Protein AF-A0A2V8DSG3-F1 (afdb_monomer)

Radius of gyration: 20.99 Å; Cα contacts (8 Å, |Δi|>4): 82; chains: 1; bounding box: 44×23×52 Å

Secondary structure (DSSP, 8-state):
-------EEE-TTHHHHHHT-EE-TTSSS--EEPP-EEE-S--HHHHHHHHHHHSB-TTS-BPPPGGGGGGTTT--

Solvent-accessible surface area (backbone atoms only — not comparable to full-atom values): 4770 Å² total; per-residue (Å²): 134,93,73,89,50,60,61,72,48,79,51,43,44,62,61,21,63,76,70,69,41,62,48,49,73,89,83,54,82,80,68,42,65,38,68,45,71,52,63,52,93,58,43,61,73,54,50,51,53,52,47,51,72,74,32,49,46,97,88,70,50,58,55,48,56,79,93,50,15,83,80,53,85,65,47,92

Mean predicted aligned error: 3.8 Å

pLDDT: mean 96.61, std 4.14, range [78.25, 98.69]

Sequence (76 aa):
GYREISSCSNTEAFQARRANIKFRSGGTGKAEFVHTLNGSGLAVGRTIVAILENYQEKDGSVVIPRALRSYMDGRE

Structure (mmCIF, N/CA/C/O backbone):
data_AF-A0A2V8DSG3-F1
#
_entry.id   AF-A0A2V8DSG3-F1
#
loop_
_atom_site.group_PDB
_atom_site.id
_atom_site.type_symbol
_atom_site.label_atom_id
_atom_site.label_alt_id
_atom_site.label_comp_id
_atom_site.label_asym_id
_atom_site.label_entity_id
_atom_site.label_seq_id
_atom_site.pdbx_PDB_ins_code
_atom_site.Cartn_x
_atom_site.Cartn_y
_atom_site.Cartn_z
_atom_site.occupancy
_atom_site.B_iso_or_equiv
_atom_site.auth_seq_id
_atom_site.auth_comp_id
_atom_site.auth_asym_id
_atom_site.auth_atom_id
_atom_site.pdbx_PDB_model_num
ATOM 1 N N . GLY A 1 1 ? 18.766 8.005 -1.485 1.00 91.38 1 GLY A N 1
ATOM 2 C CA . GLY A 1 1 ? 18.516 7.909 -0.028 1.00 91.38 1 GLY A CA 1
ATOM 3 C C . GLY A 1 1 ? 17.118 7.373 0.209 1.00 91.38 1 GLY A C 1
ATOM 4 O O . GLY A 1 1 ? 16.326 7.405 -0.723 1.00 91.38 1 GLY A O 1
ATOM 5 N N . TYR A 1 2 ? 16.801 6.883 1.409 1.00 96.44 2 TYR A N 1
ATOM 6 C CA . TYR A 1 2 ? 15.467 6.340 1.700 1.00 96.44 2 TYR A CA 1
ATOM 7 C C . TYR A 1 2 ? 14.387 7.427 1.715 1.00 96.44 2 TYR A C 1
ATOM 9 O O . TYR A 1 2 ? 14.617 8.548 2.175 1.00 96.44 2 TYR A O 1
ATOM 17 N N . ARG A 1 3 ? 13.196 7.075 1.225 1.00 97.56 3 ARG A N 1
ATOM 18 C CA . ARG A 1 3 ? 11.977 7.887 1.280 1.00 97.56 3 ARG A CA 1
ATOM 19 C C . ARG A 1 3 ? 10.852 7.035 1.858 1.00 97.56 3 ARG A C 1
ATOM 21 O O . ARG A 1 3 ? 10.787 5.838 1.598 1.00 97.56 3 ARG A O 1
ATOM 28 N N . GLU A 1 4 ? 9.989 7.645 2.663 1.00 97.94 4 GLU A N 1
ATOM 29 C CA . GLU A 1 4 ? 8.851 6.953 3.268 1.00 97.94 4 GLU A CA 1
ATOM 30 C C . GLU A 1 4 ? 7.911 6.416 2.176 1.00 97.94 4 GLU A C 1
ATOM 32 O O . GLU A 1 4 ? 7.478 7.165 1.301 1.00 97.94 4 GLU A O 1
ATOM 37 N N . ILE A 1 5 ? 7.549 5.136 2.252 1.00 98.00 5 ILE A N 1
ATOM 38 C CA . ILE A 1 5 ? 6.613 4.476 1.322 1.00 98.00 5 ILE A CA 1
ATOM 39 C C . ILE A 1 5 ? 5.377 3.896 2.030 1.00 98.00 5 ILE A C 1
ATOM 41 O O . ILE A 1 5 ? 4.362 3.606 1.393 1.00 98.00 5 ILE A O 1
ATOM 45 N N . SER A 1 6 ? 5.452 3.749 3.354 1.00 98.25 6 SER A N 1
ATOM 46 C CA . SER A 1 6 ? 4.384 3.254 4.213 1.00 98.25 6 SER A CA 1
ATOM 47 C C . SER A 1 6 ? 4.528 3.808 5.628 1.00 98.25 6 SER A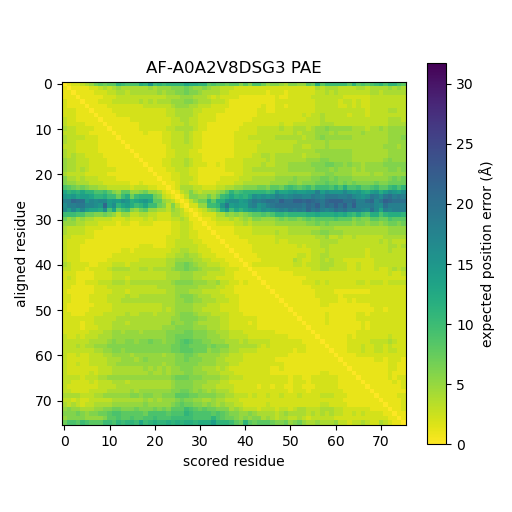 C 1
ATOM 49 O O . SER A 1 6 ? 5.630 4.141 6.062 1.00 98.25 6 SER A O 1
ATOM 51 N N . SER A 1 7 ? 3.398 3.861 6.326 1.00 98.19 7 SER A N 1
ATOM 52 C CA . SER A 1 7 ? 3.289 4.093 7.757 1.00 98.19 7 SER A CA 1
ATOM 53 C C . SER A 1 7 ? 2.275 3.095 8.309 1.00 98.19 7 SER A C 1
ATOM 55 O O . SER A 1 7 ? 1.210 2.913 7.713 1.00 98.19 7 SER A O 1
ATOM 57 N N . CYS A 1 8 ? 2.624 2.434 9.412 1.00 98.56 8 CYS A N 1
ATOM 58 C CA . CYS A 1 8 ? 1.809 1.418 10.072 1.00 98.56 8 CYS A CA 1
ATOM 59 C C . CYS A 1 8 ? 1.706 1.755 11.557 1.00 98.56 8 CYS A C 1
ATOM 61 O O . CYS A 1 8 ? 2.724 1.937 12.223 1.00 98.56 8 CYS A O 1
ATOM 63 N N . SER A 1 9 ? 0.482 1.840 12.073 1.00 98.56 9 SER A N 1
ATOM 64 C CA . SER A 1 9 ? 0.204 2.324 13.425 1.00 98.56 9 SER A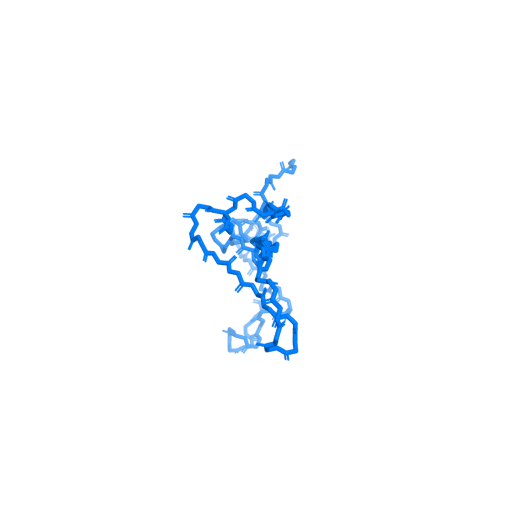 CA 1
ATOM 65 C C . SER A 1 9 ? -0.784 1.422 14.158 1.00 98.56 9 SER A C 1
ATOM 67 O O . SER A 1 9 ? -1.810 1.019 13.606 1.00 98.56 9 SER A O 1
ATOM 69 N N . ASN A 1 10 ? -0.511 1.180 15.440 1.00 98.69 10 ASN A N 1
ATOM 70 C CA . ASN A 1 10 ? -1.510 0.736 16.407 1.00 98.69 10 ASN A CA 1
ATOM 71 C C . ASN A 1 10 ? -2.051 1.975 17.129 1.00 98.69 10 ASN A C 1
ATOM 73 O O . ASN A 1 10 ? -1.301 2.651 17.827 1.00 98.69 10 ASN A O 1
ATOM 77 N N . THR A 1 11 ? -3.335 2.286 16.952 1.00 98.44 11 THR A N 1
ATOM 78 C CA . THR A 1 11 ? -3.969 3.443 17.613 1.00 98.44 11 THR A CA 1
ATOM 79 C C . THR A 1 11 ? -4.752 3.061 18.868 1.00 98.44 11 THR A C 1
ATOM 81 O O . THR A 1 11 ? -5.476 3.895 19.418 1.00 98.44 11 THR A O 1
ATOM 84 N N . GLU A 1 12 ? -4.614 1.810 19.320 1.00 98.56 12 GLU A N 1
ATOM 85 C CA . GLU A 1 12 ? -5.327 1.253 20.467 1.00 98.56 12 GLU A CA 1
ATOM 86 C C . GLU A 1 12 ? -6.821 1.622 20.404 1.00 98.56 12 GLU A C 1
ATOM 88 O O . GLU A 1 12 ? -7.440 1.581 19.339 1.00 98.56 12 GLU A O 1
ATOM 93 N N . ALA A 1 13 ? -7.410 2.038 21.523 1.00 98.25 13 ALA A N 1
ATOM 94 C CA . ALA A 1 13 ? -8.805 2.448 21.594 1.00 98.25 13 ALA A CA 1
ATOM 95 C C . ALA A 1 13 ? -9.069 3.905 21.145 1.00 98.25 13 ALA A C 1
ATOM 97 O O . ALA A 1 13 ? -10.202 4.370 21.267 1.00 98.25 13 ALA A O 1
ATOM 98 N N . PHE A 1 14 ? -8.080 4.673 20.666 1.00 98.62 14 PHE A N 1
ATOM 99 C CA . PHE A 1 14 ? -8.235 6.119 20.415 1.00 98.62 14 PHE A CA 1
ATOM 100 C C . PHE A 1 14 ? -9.302 6.440 19.359 1.00 98.62 14 PHE A C 1
ATOM 102 O O . PHE A 1 14 ? -10.164 7.300 19.578 1.00 98.62 14 PHE A O 1
ATOM 109 N N . GLN A 1 15 ? -9.257 5.753 18.214 1.00 98.69 15 GLN A N 1
ATOM 110 C CA . GLN A 1 15 ? -10.251 5.924 17.151 1.00 98.69 15 GLN A CA 1
ATOM 111 C C . GLN A 1 15 ? -11.582 5.275 17.551 1.00 98.69 15 GLN A C 1
ATOM 113 O O . GLN A 1 15 ? -12.638 5.888 17.394 1.00 98.69 15 GLN A O 1
ATOM 118 N N . ALA A 1 16 ? -11.534 4.085 18.160 1.00 98.56 16 ALA A N 1
ATOM 119 C CA . ALA A 1 16 ? -12.716 3.361 18.623 1.00 98.56 16 ALA A CA 1
ATOM 120 C C . ALA A 1 16 ? -13.542 4.154 19.651 1.00 98.56 16 ALA A C 1
ATOM 122 O O . ALA A 1 16 ? -14.770 4.142 19.590 1.00 98.56 16 ALA A O 1
ATOM 123 N N . ARG A 1 17 ? -12.897 4.909 20.553 1.00 98.44 17 ARG A N 1
ATOM 124 C CA . ARG A 1 17 ? -13.575 5.808 21.503 1.00 98.44 17 ARG A CA 1
ATOM 125 C C . ARG A 1 17 ? -14.305 6.955 20.808 1.00 98.44 17 ARG A C 1
ATOM 127 O O . ARG A 1 17 ? -15.414 7.279 21.217 1.00 98.44 17 ARG A O 1
ATOM 134 N N . ARG A 1 18 ? -13.721 7.542 19.756 1.00 98.44 18 ARG A N 1
ATOM 135 C CA . ARG A 1 18 ? -14.345 8.637 18.986 1.00 98.44 18 ARG A CA 1
ATOM 136 C C . ARG A 1 18 ? -15.494 8.168 18.101 1.00 98.44 18 ARG A C 1
ATOM 138 O O . ARG A 1 18 ? -16.487 8.871 17.986 1.00 98.44 18 ARG A O 1
ATOM 145 N N . ALA A 1 19 ? -15.358 6.991 17.498 1.00 98.31 19 ALA A N 1
ATOM 146 C CA . ALA A 1 19 ? -16.366 6.406 16.616 1.00 98.31 19 ALA A CA 1
ATOM 147 C C . ALA A 1 19 ? -17.366 5.487 17.351 1.00 98.31 19 ALA A C 1
ATOM 149 O O . ALA A 1 19 ? -18.237 4.895 16.723 1.00 98.31 19 ALA A O 1
ATOM 150 N N . ASN A 1 20 ? -17.242 5.351 18.677 1.00 98.00 20 ASN A N 1
ATOM 151 C CA . ASN A 1 20 ? -18.043 4.462 19.524 1.00 98.00 20 ASN A CA 1
ATOM 152 C C . ASN A 1 20 ? -18.058 2.983 19.065 1.00 98.00 20 ASN A C 1
ATOM 154 O O . ASN A 1 20 ? -19.081 2.304 19.150 1.00 98.00 20 ASN A O 1
ATOM 158 N N . ILE A 1 21 ? -16.915 2.467 18.606 1.00 98.19 21 ILE A N 1
ATOM 159 C CA . ILE A 1 21 ? -16.773 1.085 18.125 1.00 98.19 21 ILE A CA 1
ATOM 160 C C . ILE A 1 21 ? -16.438 0.177 19.306 1.00 98.19 21 ILE A C 1
ATOM 162 O O . ILE A 1 21 ? -15.380 0.305 19.926 1.00 98.19 21 ILE A O 1
ATOM 166 N N . LYS A 1 22 ? -17.339 -0.750 19.625 1.00 97.00 22 LYS A N 1
ATOM 167 C CA . LYS A 1 22 ? -17.188 -1.669 20.755 1.00 97.00 22 LYS A CA 1
ATOM 168 C C . LYS A 1 22 ? -17.424 -3.106 20.329 1.00 97.00 22 LYS A C 1
ATOM 170 O O . LYS A 1 22 ? -18.196 -3.372 19.414 1.00 97.00 22 LYS A O 1
ATOM 175 N N . PHE A 1 23 ? -16.797 -4.018 21.050 1.00 95.81 23 PHE A N 1
ATOM 176 C CA . PHE A 1 23 ? -16.993 -5.451 20.927 1.00 95.81 23 PHE A CA 1
ATOM 177 C C . PHE A 1 23 ? -17.439 -6.024 22.273 1.00 95.81 23 PHE A C 1
ATOM 179 O O . PHE A 1 23 ? -17.101 -5.498 23.335 1.00 95.81 23 PHE A O 1
ATOM 186 N N . ARG A 1 24 ? -18.220 -7.102 22.235 1.00 93.75 24 ARG A N 1
ATOM 187 C CA . ARG A 1 24 ? -18.628 -7.856 23.419 1.00 93.75 24 ARG A CA 1
ATOM 188 C C . ARG A 1 24 ? -18.342 -9.327 23.167 1.00 93.75 24 ARG A C 1
ATOM 190 O O . ARG A 1 24 ? -18.966 -9.934 22.298 1.00 93.75 24 ARG A O 1
ATOM 197 N N . SER A 1 25 ? -17.426 -9.892 23.945 1.00 86.56 25 SER A N 1
ATOM 198 C CA . SER A 1 25 ? -17.146 -11.324 23.878 1.00 86.56 25 SER A CA 1
ATOM 199 C C . SER A 1 25 ? -18.347 -12.116 24.405 1.00 86.56 25 SER A C 1
ATOM 201 O O . SER A 1 25 ? -18.887 -11.786 25.455 1.00 86.56 25 SER A O 1
ATOM 203 N N . GLY A 1 26 ? -18.803 -13.128 23.663 1.00 84.44 26 GLY A N 1
ATOM 204 C CA . GLY A 1 26 ? -19.862 -14.044 24.115 1.00 84.44 26 GLY A CA 1
ATOM 205 C C . GLY A 1 26 ? -21.283 -13.465 24.208 1.00 84.44 26 GLY A C 1
ATOM 206 O O . GLY A 1 26 ? -22.161 -14.116 24.764 1.00 84.44 26 GLY A O 1
ATOM 207 N N . GLY A 1 27 ? -21.548 -12.258 23.691 1.00 78.25 27 GLY A N 1
ATOM 208 C CA . GLY A 1 27 ? -22.898 -11.666 23.620 1.00 78.25 27 GLY A CA 1
ATOM 209 C C . GLY A 1 27 ? -23.488 -11.162 24.950 1.00 78.25 27 GLY A C 1
ATOM 210 O O . GLY A 1 27 ? -24.362 -10.288 24.936 1.00 78.25 27 GLY A O 1
ATOM 211 N N . THR A 1 28 ? -22.961 -11.605 26.091 1.00 79.25 28 THR A N 1
ATOM 212 C CA . THR A 1 28 ? -23.324 -11.168 27.449 1.00 79.25 28 THR A CA 1
ATOM 213 C C . THR A 1 28 ? -22.229 -10.272 28.058 1.00 79.25 28 THR A C 1
ATOM 215 O O . THR A 1 28 ? -21.079 -10.298 27.632 1.00 79.25 28 THR A O 1
ATOM 218 N N . GLY A 1 29 ? -22.580 -9.391 29.004 1.00 83.56 29 GLY A N 1
ATOM 219 C CA . GLY A 1 29 ? -21.613 -8.517 29.695 1.00 83.56 29 GLY A CA 1
ATOM 220 C C . GLY A 1 29 ? -21.376 -7.121 29.089 1.00 83.56 29 GLY A C 1
ATOM 221 O O . GLY A 1 29 ? -22.079 -6.658 28.185 1.00 83.56 29 GLY A O 1
ATOM 222 N N . LYS A 1 30 ? -20.397 -6.393 29.645 1.00 91.19 30 LYS A N 1
ATOM 223 C CA . LYS A 1 30 ? -20.062 -5.014 29.247 1.00 91.19 30 LYS A CA 1
ATOM 224 C C . LYS A 1 30 ? -19.309 -5.019 27.915 1.00 91.19 30 LYS A C 1
ATOM 226 O O . LYS A 1 30 ? -18.392 -5.801 27.723 1.00 91.19 30 LYS A O 1
ATOM 231 N N . ALA A 1 31 ? -19.700 -4.135 26.999 1.00 95.31 31 ALA A N 1
ATOM 232 C CA . ALA A 1 31 ? -18.974 -3.956 25.746 1.00 95.31 31 ALA A CA 1
ATOM 233 C C . ALA A 1 31 ? -17.703 -3.117 25.974 1.00 95.31 31 ALA A C 1
ATOM 235 O O . ALA A 1 31 ? -17.751 -2.090 26.662 1.00 95.31 31 ALA A O 1
ATOM 236 N N . GLU A 1 32 ? -16.597 -3.533 25.366 1.00 96.12 32 GLU A N 1
ATOM 237 C CA . GLU A 1 32 ? -15.278 -2.902 25.464 1.00 96.12 32 GLU A CA 1
ATOM 238 C C . GLU A 1 32 ? -14.895 -2.247 24.136 1.00 96.12 32 GLU A C 1
ATOM 240 O O . GLU A 1 32 ? -15.321 -2.687 23.069 1.00 96.12 32 GLU A O 1
ATOM 245 N N . PHE A 1 33 ? -14.120 -1.162 24.185 1.00 98.06 33 PHE A N 1
ATOM 246 C CA . PHE A 1 33 ? -13.636 -0.520 22.963 1.00 98.06 33 PHE A CA 1
ATOM 247 C C . PHE A 1 33 ? -12.592 -1.405 22.288 1.00 98.06 33 PHE A C 1
ATOM 249 O O . PHE A 1 33 ? -11.653 -1.857 22.938 1.00 98.06 33 PHE A O 1
ATOM 256 N N . VAL A 1 34 ? -12.746 -1.619 20.984 1.00 97.94 34 VAL A N 1
ATOM 257 C CA . VAL A 1 34 ? -11.758 -2.367 20.199 1.00 97.94 34 VAL A CA 1
ATOM 258 C C . VAL A 1 34 ? -10.477 -1.558 20.020 1.00 97.94 34 VAL A C 1
ATOM 260 O O . VAL A 1 34 ? -10.488 -0.329 20.111 1.00 97.94 34 VAL A O 1
ATOM 263 N N . HIS A 1 35 ? -9.379 -2.247 19.716 1.00 98.50 35 HIS A N 1
ATOM 264 C CA . HIS A 1 35 ? -8.181 -1.600 19.198 1.00 98.50 35 HIS A CA 1
ATOM 265 C C . HIS A 1 35 ? -8.253 -1.504 17.676 1.00 98.50 35 HIS A C 1
ATOM 267 O O . HIS A 1 35 ? -8.689 -2.447 17.015 1.00 98.50 35 HIS A O 1
ATOM 273 N N . THR A 1 36 ? -7.826 -0.375 17.118 1.00 98.62 36 THR A N 1
ATOM 274 C CA . THR A 1 36 ? -7.761 -0.178 15.667 1.00 98.62 36 THR A CA 1
ATOM 275 C C . THR A 1 36 ? -6.315 -0.061 15.201 1.00 98.62 36 THR A C 1
ATOM 277 O O . THR A 1 36 ? -5.489 0.630 15.807 1.00 98.62 36 THR A O 1
ATOM 280 N N . LEU A 1 37 ? -6.019 -0.747 14.099 1.00 98.69 37 LEU A N 1
ATOM 281 C CA . LEU A 1 37 ? -4.733 -0.719 13.414 1.00 98.69 37 LEU A CA 1
ATOM 282 C C . LEU A 1 37 ? -4.935 -0.203 11.992 1.00 98.69 37 LEU A C 1
ATOM 284 O O . LEU A 1 37 ? -5.996 -0.392 11.396 1.00 98.69 37 LEU A O 1
ATOM 288 N N . ASN A 1 38 ? -3.910 0.436 11.446 1.00 98.50 38 ASN A N 1
ATOM 289 C CA . ASN A 1 38 ? -3.865 0.827 10.043 1.00 98.50 38 ASN A CA 1
ATOM 290 C C . ASN A 1 38 ? -2.438 0.708 9.507 1.00 98.50 38 ASN A C 1
ATOM 292 O O . ASN A 1 38 ? -1.472 0.773 10.268 1.00 98.50 38 ASN A O 1
ATOM 296 N N . GLY A 1 39 ? -2.319 0.522 8.196 1.00 98.19 39 GLY A N 1
ATOM 297 C CA . GLY A 1 39 ? -1.035 0.438 7.519 1.00 98.19 39 GLY A CA 1
ATOM 298 C C . GLY A 1 39 ? -1.181 0.540 6.008 1.00 98.19 39 GLY A C 1
ATOM 299 O O . GLY A 1 39 ? -2.065 -0.089 5.428 1.00 98.19 39 GLY A O 1
ATOM 300 N N . SER A 1 40 ? -0.317 1.324 5.368 1.00 98.31 40 SER A N 1
ATOM 301 C CA . SER A 1 40 ? -0.234 1.379 3.903 1.00 98.31 40 SER A CA 1
ATOM 302 C C . SER A 1 40 ? 0.501 0.144 3.369 1.00 98.31 40 SER A C 1
ATOM 304 O O . SER A 1 40 ? 1.601 -0.158 3.828 1.00 98.31 40 SER A O 1
ATOM 306 N N . GLY A 1 41 ? -0.045 -0.545 2.365 1.00 96.75 41 GLY A N 1
ATOM 307 C CA . GLY A 1 41 ? 0.549 -1.776 1.817 1.00 96.75 41 GLY A CA 1
ATOM 308 C C . GLY A 1 41 ? 0.632 -1.831 0.290 1.00 96.75 41 GLY A C 1
ATOM 309 O O . GLY A 1 41 ? 0.228 -2.821 -0.300 1.00 96.75 41 GLY A O 1
ATOM 310 N N . LEU A 1 42 ? 1.094 -0.815 -0.433 1.00 97.88 42 LEU A N 1
ATOM 311 C CA . LEU A 1 42 ? 1.855 0.385 -0.063 1.00 97.88 42 LEU A CA 1
ATOM 312 C C . LEU A 1 42 ? 1.203 1.624 -0.712 1.00 97.88 42 LEU A C 1
ATOM 314 O O . LEU A 1 42 ? 0.181 1.514 -1.389 1.00 97.88 42 LEU A O 1
ATOM 318 N N . ALA A 1 43 ? 1.791 2.813 -0.551 1.00 98.12 43 ALA A N 1
ATOM 319 C CA . ALA A 1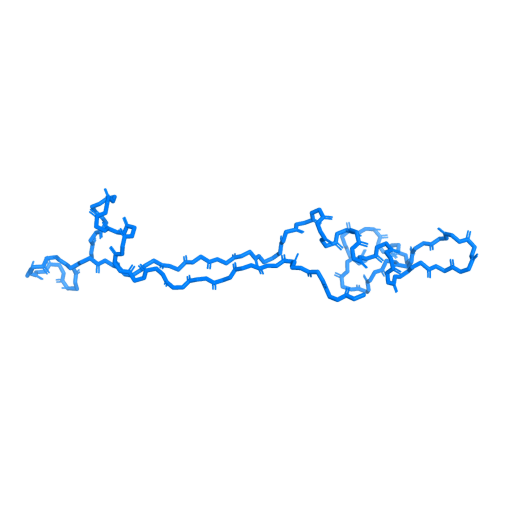 43 ? 1.360 3.986 -1.312 1.00 98.12 43 ALA A CA 1
ATOM 320 C C . ALA A 1 43 ? 1.727 3.843 -2.807 1.00 98.12 43 ALA A C 1
ATOM 322 O O . ALA A 1 43 ? 2.860 4.127 -3.192 1.00 98.12 43 ALA A O 1
ATOM 323 N N . VAL A 1 44 ? 0.759 3.456 -3.652 1.00 98.00 44 VAL A N 1
ATOM 324 C CA . VAL A 1 44 ? 0.962 3.079 -5.072 1.00 98.00 44 VAL A CA 1
ATOM 325 C C . VAL A 1 44 ? 1.798 4.089 -5.863 1.00 98.00 44 VAL A C 1
ATOM 327 O O . VAL A 1 44 ? 2.762 3.701 -6.512 1.00 98.00 44 VAL A O 1
ATOM 330 N N . GLY A 1 45 ? 1.492 5.388 -5.778 1.00 98.00 45 GLY A N 1
ATOM 331 C CA . GLY A 1 45 ? 2.258 6.414 -6.497 1.00 98.00 45 GLY A CA 1
ATOM 332 C C . GLY A 1 45 ? 3.734 6.468 -6.081 1.00 98.00 45 GLY A C 1
ATOM 333 O O . GLY A 1 45 ? 4.611 6.590 -6.932 1.00 98.00 45 GLY A O 1
ATOM 334 N N . ARG A 1 46 ? 4.028 6.296 -4.783 1.00 98.38 46 ARG A N 1
ATOM 335 C CA . ARG A 1 46 ? 5.411 6.231 -4.277 1.00 98.38 46 ARG A CA 1
ATOM 336 C C . ARG A 1 46 ? 6.094 4.929 -4.700 1.00 98.38 46 ARG A C 1
ATOM 338 O O . ARG A 1 46 ? 7.281 4.941 -5.011 1.00 98.38 46 ARG A O 1
ATOM 345 N N . THR A 1 47 ? 5.349 3.825 -4.759 1.00 98.50 47 THR A N 1
ATOM 346 C CA . THR A 1 47 ? 5.840 2.543 -5.280 1.00 98.50 47 THR A CA 1
ATOM 347 C C . THR A 1 47 ? 6.215 2.636 -6.757 1.00 98.50 47 THR A C 1
ATOM 349 O O . THR A 1 47 ? 7.267 2.129 -7.129 1.00 98.50 47 THR A O 1
ATOM 352 N N . ILE A 1 48 ? 5.422 3.324 -7.586 1.00 97.94 48 ILE A N 1
ATOM 353 C CA . ILE A 1 48 ? 5.742 3.528 -9.007 1.00 97.94 48 ILE A CA 1
ATOM 354 C C . ILE A 1 48 ? 7.045 4.317 -9.160 1.00 97.94 48 ILE A C 1
ATOM 356 O O . ILE A 1 48 ? 7.926 3.868 -9.883 1.00 97.94 48 ILE A O 1
ATOM 360 N N . VAL A 1 49 ? 7.215 5.435 -8.443 1.00 98.19 49 VAL A N 1
ATOM 361 C CA . VAL A 1 49 ? 8.470 6.21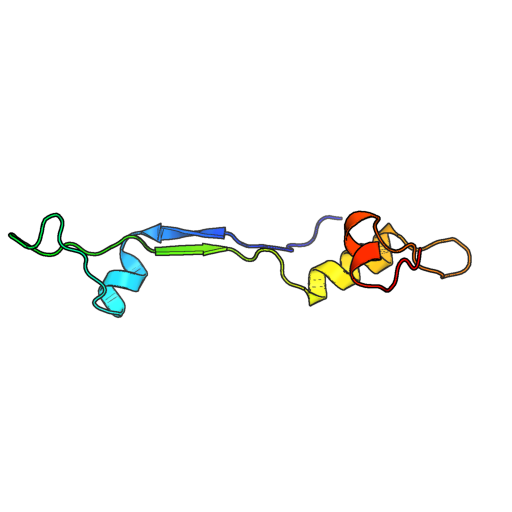6 -8.483 1.00 98.19 49 VAL A CA 1
ATOM 362 C C . VAL A 1 49 ? 9.669 5.355 -8.079 1.00 98.19 49 VAL A C 1
ATOM 364 O O . VAL A 1 49 ? 10.682 5.349 -8.772 1.00 98.19 49 VAL A O 1
ATOM 367 N N . ALA A 1 50 ? 9.537 4.562 -7.010 1.00 98.31 50 ALA A N 1
ATOM 368 C CA . ALA A 1 50 ? 10.593 3.649 -6.586 1.00 98.31 50 ALA A CA 1
ATOM 369 C C . ALA A 1 50 ? 10.925 2.592 -7.656 1.00 98.31 50 ALA A C 1
ATOM 371 O O . ALA A 1 50 ? 12.100 2.295 -7.855 1.00 98.31 50 ALA A O 1
ATOM 372 N N . ILE A 1 51 ? 9.929 2.041 -8.359 1.00 98.38 51 ILE A N 1
ATOM 373 C CA . ILE A 1 51 ? 10.160 1.092 -9.460 1.00 98.38 51 ILE A CA 1
ATOM 374 C C . ILE A 1 51 ? 10.897 1.783 -10.609 1.00 98.38 51 ILE A C 1
ATOM 376 O O . ILE A 1 51 ? 11.932 1.281 -11.029 1.00 98.38 51 ILE A O 1
ATOM 380 N N . LEU A 1 52 ? 10.420 2.944 -11.068 1.00 98.25 52 LEU A N 1
ATOM 381 C CA . LEU A 1 52 ? 11.043 3.681 -12.172 1.00 98.25 52 LEU A CA 1
ATOM 382 C C . LEU A 1 52 ? 12.517 4.000 -11.883 1.00 98.25 52 LEU A C 1
ATOM 384 O O . LEU A 1 52 ? 13.369 3.756 -12.725 1.00 98.25 52 LEU A O 1
ATOM 388 N N . GLU A 1 53 ? 12.840 4.487 -10.683 1.00 97.94 53 GLU A N 1
ATOM 389 C CA . GLU A 1 53 ? 14.220 4.853 -10.336 1.00 97.94 53 GLU A CA 1
ATOM 390 C C . GLU A 1 53 ? 15.155 3.644 -10.158 1.00 97.94 53 GLU A C 1
ATOM 392 O O . GLU A 1 53 ? 16.340 3.742 -10.479 1.00 97.94 53 GLU A O 1
ATOM 397 N N . A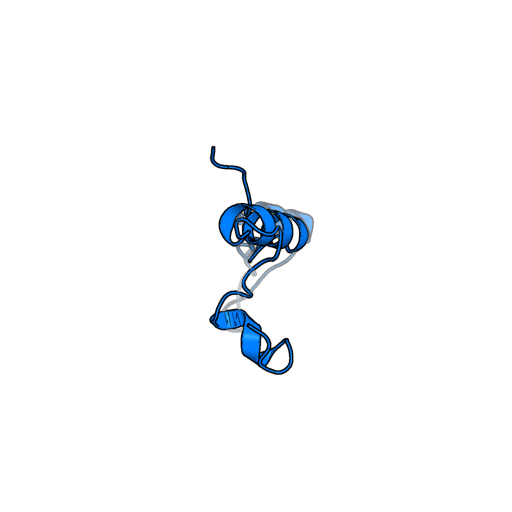SN A 1 54 ? 14.657 2.519 -9.628 1.00 98.00 54 ASN A N 1
ATOM 398 C CA . ASN A 1 54 ? 15.496 1.360 -9.280 1.00 98.00 54 ASN A CA 1
ATOM 399 C C . ASN A 1 54 ? 15.566 0.289 -10.379 1.00 98.00 54 ASN A C 1
ATOM 401 O O . ASN A 1 54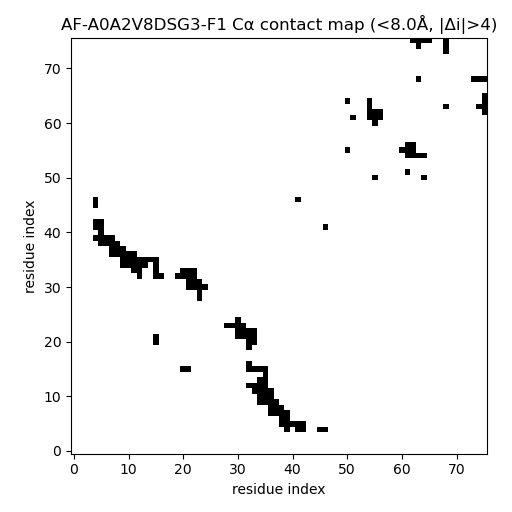 ? 16.443 -0.567 -10.312 1.00 98.00 54 ASN A O 1
ATOM 405 N N . TYR A 1 55 ? 14.654 0.320 -11.352 1.00 98.31 55 TYR A N 1
ATOM 406 C CA . TYR A 1 55 ? 14.588 -0.640 -12.460 1.00 98.31 55 TYR A CA 1
ATOM 407 C C . TYR A 1 55 ? 14.812 0.020 -13.830 1.00 98.31 55 TYR A C 1
ATOM 409 O O . TYR A 1 55 ? 14.562 -0.616 -14.852 1.00 98.31 55 TYR A O 1
ATOM 417 N N . GLN A 1 56 ? 15.252 1.284 -13.875 1.00 98.44 56 GLN A N 1
ATOM 418 C CA . GLN A 1 56 ? 15.661 1.919 -15.130 1.00 98.44 56 GLN A CA 1
ATOM 419 C C . GLN A 1 56 ? 16.955 1.308 -15.679 1.00 98.44 56 GLN A C 1
ATOM 421 O O . GLN A 1 56 ? 17.911 1.061 -14.941 1.00 98.44 56 GLN A O 1
ATOM 426 N N . GLU A 1 57 ? 17.002 1.152 -16.994 1.00 98.44 57 GLU A N 1
ATOM 427 C CA . GLU A 1 57 ? 18.171 0.718 -17.750 1.00 98.44 57 GLU A CA 1
ATOM 428 C C . GLU A 1 57 ? 18.865 1.906 -18.429 1.00 98.44 57 GLU A C 1
ATOM 430 O O . GLU A 1 57 ? 18.355 3.028 -18.484 1.00 98.44 57 GLU A O 1
ATOM 435 N N . LYS A 1 58 ? 20.065 1.672 -18.975 1.00 98.25 58 LYS A N 1
ATOM 436 C CA . LYS A 1 58 ? 20.879 2.731 -19.608 1.00 98.25 58 LYS A CA 1
ATOM 437 C C . LYS A 1 58 ? 20.212 3.396 -20.815 1.00 98.25 58 LYS A C 1
ATOM 439 O O . LYS A 1 58 ? 20.560 4.530 -21.133 1.00 98.25 58 LYS A O 1
ATOM 444 N N . ASP A 1 59 ? 19.310 2.696 -21.497 1.00 98.00 59 ASP A N 1
ATOM 445 C CA . ASP A 1 59 ? 18.555 3.210 -22.645 1.00 98.00 59 ASP A CA 1
ATOM 446 C C . ASP A 1 59 ? 17.273 3.964 -22.239 1.00 98.00 59 ASP A C 1
ATOM 448 O O . ASP A 1 59 ? 16.555 4.466 -23.103 1.00 98.00 59 ASP A O 1
ATOM 452 N N . GLY A 1 60 ? 16.999 4.073 -20.934 1.00 97.81 60 GLY A N 1
ATOM 453 C CA . GLY A 1 60 ? 15.812 4.723 -20.382 1.00 97.81 60 GLY A CA 1
ATOM 454 C C . GLY A 1 60 ? 14.570 3.830 -20.319 1.00 97.81 60 GLY A C 1
ATOM 455 O O . GLY A 1 60 ? 13.522 4.300 -19.872 1.00 97.81 60 GLY A O 1
ATOM 456 N N . SER A 1 61 ? 14.656 2.563 -20.739 1.00 98.00 61 SER A N 1
ATOM 457 C CA . SER A 1 61 ? 13.605 1.576 -20.475 1.00 98.00 61 SER A CA 1
ATOM 458 C C . SER A 1 61 ? 13.541 1.228 -18.982 1.00 98.00 61 SER A C 1
ATOM 460 O O . SER A 1 61 ? 14.473 1.506 -18.227 1.00 98.00 61 SER A O 1
ATOM 462 N N . VAL A 1 62 ? 12.422 0.652 -18.534 1.00 98.44 62 VAL A N 1
ATOM 463 C CA . VAL A 1 62 ? 12.241 0.211 -17.144 1.00 98.44 62 VAL A CA 1
ATOM 464 C C . VAL A 1 62 ? 11.836 -1.249 -17.138 1.00 98.44 62 VAL A C 1
ATOM 466 O O . VAL A 1 62 ? 10.805 -1.606 -17.708 1.00 98.44 62 VAL A O 1
ATOM 469 N N . VAL A 1 63 ? 12.619 -2.070 -16.447 1.00 98.44 63 VAL A N 1
ATOM 470 C CA . VAL A 1 63 ? 12.322 -3.489 -16.260 1.00 98.44 63 VAL A CA 1
ATOM 471 C C . VAL A 1 63 ? 11.117 -3.636 -15.336 1.00 98.44 63 VAL A C 1
ATOM 473 O O . VAL A 1 63 ? 11.098 -3.132 -14.211 1.00 98.44 63 VAL A O 1
ATOM 476 N N . ILE A 1 64 ? 10.108 -4.378 -15.780 1.00 98.38 64 ILE A N 1
ATOM 477 C CA . ILE A 1 64 ? 8.942 -4.709 -14.968 1.00 98.38 64 ILE A CA 1
ATOM 478 C C . I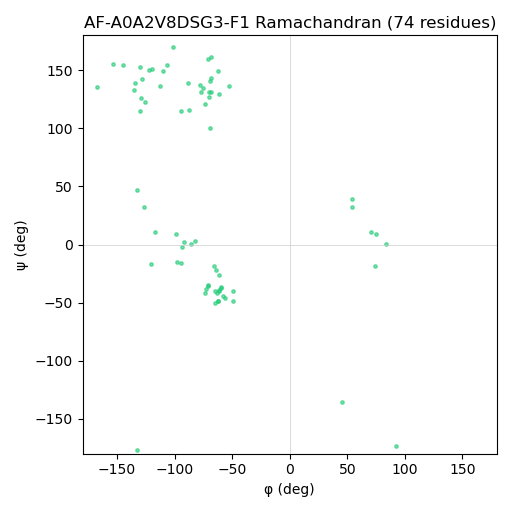LE A 1 64 ? 9.360 -5.761 -13.928 1.00 98.38 64 ILE A C 1
ATOM 480 O O . ILE A 1 64 ? 9.767 -6.876 -14.296 1.00 98.38 64 ILE A O 1
ATOM 484 N N . PRO A 1 65 ? 9.221 -5.472 -12.614 1.00 98.31 65 PRO A N 1
ATOM 485 C CA . PRO A 1 65 ? 9.531 -6.435 -11.567 1.00 98.31 65 PRO A CA 1
ATOM 486 C C . PRO A 1 65 ? 8.798 -7.756 -11.794 1.00 98.31 65 PRO A C 1
ATOM 488 O O . PRO A 1 65 ? 7.600 -7.769 -12.074 1.00 98.31 65 PRO A O 1
ATOM 491 N N . ARG A 1 66 ? 9.496 -8.885 -11.612 1.00 98.19 66 ARG A N 1
ATOM 492 C CA . ARG A 1 66 ? 8.963 -10.229 -11.908 1.00 98.19 66 ARG A CA 1
ATOM 493 C C . ARG A 1 66 ? 7.575 -10.482 -11.305 1.00 98.19 66 ARG A C 1
ATOM 495 O O . ARG A 1 66 ? 6.725 -11.068 -11.964 1.00 98.19 66 ARG A O 1
ATOM 502 N N . ALA A 1 67 ? 7.342 -10.010 -10.080 1.00 98.00 67 ALA A N 1
ATOM 503 C CA . ALA A 1 67 ? 6.073 -10.168 -9.366 1.00 98.00 67 ALA A CA 1
ATOM 504 C C . ALA A 1 67 ? 4.884 -9.423 -10.009 1.00 98.00 67 ALA A C 1
ATOM 506 O O . ALA A 1 67 ? 3.738 -9.749 -9.714 1.00 98.00 67 ALA A O 1
ATOM 507 N N . LEU A 1 68 ? 5.139 -8.432 -10.871 1.00 98.12 68 LEU A N 1
ATOM 508 C CA . LEU A 1 68 ? 4.111 -7.634 -11.542 1.00 98.12 68 LEU A CA 1
ATOM 509 C C . LEU A 1 68 ? 3.803 -8.115 -12.966 1.00 98.12 68 LEU A C 1
ATOM 511 O O . LEU A 1 68 ? 2.767 -7.748 -13.510 1.00 98.12 68 LEU A O 1
ATOM 515 N N . ARG A 1 69 ? 4.648 -8.959 -13.572 1.00 98.19 69 ARG A N 1
ATOM 516 C CA . ARG A 1 69 ? 4.531 -9.338 -14.994 1.00 98.19 69 ARG A CA 1
ATOM 517 C C . ARG A 1 69 ? 3.205 -10.021 -15.339 1.00 98.19 69 ARG A C 1
ATOM 519 O O . ARG A 1 69 ? 2.637 -9.743 -16.389 1.00 98.19 69 ARG A O 1
ATOM 526 N N . SER A 1 70 ? 2.658 -10.851 -14.44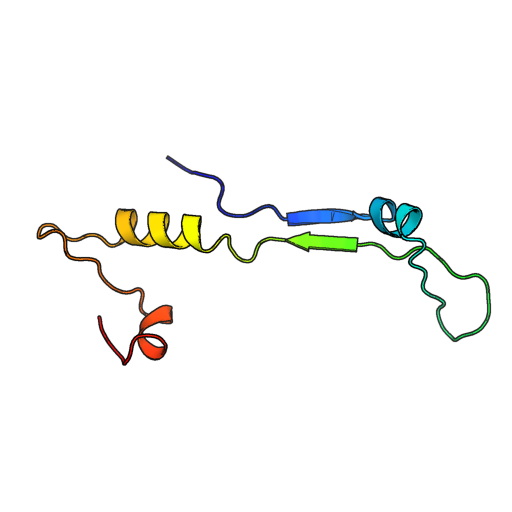5 1.00 97.94 70 SER A N 1
ATOM 527 C CA . SER A 1 70 ? 1.343 -11.494 -14.641 1.00 97.94 70 SER A CA 1
ATOM 528 C C . SER A 1 70 ? 0.180 -10.502 -14.708 1.00 97.94 70 SER A C 1
ATOM 530 O O . SER A 1 70 ? -0.869 -10.834 -15.246 1.00 97.94 70 SER A O 1
ATOM 532 N N . TYR A 1 71 ? 0.361 -9.297 -14.168 1.00 97.88 71 TYR A N 1
ATOM 533 C CA . TYR A 1 71 ? -0.612 -8.204 -14.223 1.00 97.88 71 TYR A CA 1
ATOM 534 C C . TYR A 1 71 ? -0.373 -7.263 -15.416 1.00 97.88 71 TYR A C 1
ATOM 536 O O . TYR A 1 71 ? -1.126 -6.313 -15.598 1.00 97.88 71 TYR A O 1
ATOM 544 N N . MET A 1 72 ? 0.674 -7.515 -16.209 1.00 97.31 72 MET A N 1
ATOM 545 C CA . MET A 1 72 ? 1.139 -6.686 -17.328 1.00 97.31 72 MET A CA 1
ATOM 546 C C . MET A 1 72 ? 1.256 -7.512 -18.621 1.00 97.31 72 MET A C 1
ATOM 548 O O . MET A 1 72 ? 2.163 -7.288 -19.422 1.00 97.31 72 MET A O 1
ATOM 552 N N . ASP A 1 73 ? 0.390 -8.514 -18.800 1.00 96.94 73 ASP A N 1
ATOM 553 C CA . ASP A 1 73 ? 0.368 -9.425 -19.958 1.00 96.94 73 ASP A CA 1
ATOM 554 C C . ASP A 1 73 ? 1.707 -10.134 -20.237 1.00 96.94 73 ASP A C 1
ATOM 556 O O . ASP A 1 73 ? 2.070 -10.400 -21.382 1.00 96.94 73 ASP A O 1
ATOM 560 N N . GLY A 1 74 ? 2.479 -10.425 -19.186 1.00 94.44 74 GLY A N 1
ATOM 561 C CA . GLY A 1 74 ? 3.771 -11.106 -19.295 1.00 94.44 74 GLY A CA 1
ATOM 562 C C . GLY A 1 74 ? 4.916 -10.235 -19.818 1.00 94.44 74 GLY A C 1
ATOM 563 O O . GLY A 1 74 ? 5.988 -10.773 -20.085 1.00 94.44 74 GLY A O 1
ATOM 564 N N . ARG A 1 75 ? 4.723 -8.916 -19.951 1.00 94.69 75 ARG A N 1
ATOM 565 C CA . ARG A 1 75 ? 5.788 -7.983 -20.352 1.00 94.69 75 ARG A CA 1
ATOM 566 C C . ARG A 1 75 ? 6.924 -7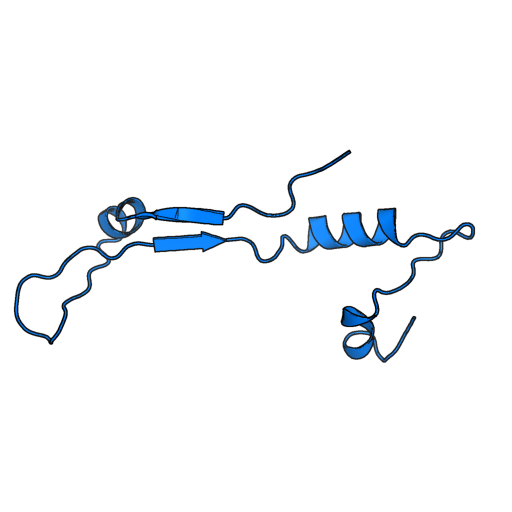.957 -19.328 1.00 94.69 75 ARG A C 1
ATOM 568 O O . ARG A 1 75 ? 6.694 -8.149 -18.132 1.00 94.69 75 ARG A O 1
ATOM 575 N N . GLU A 1 76 ? 8.136 -7.710 -19.819 1.00 93.12 76 GLU A N 1
ATOM 576 C CA . GLU A 1 76 ? 9.380 -7.703 -19.041 1.00 93.12 76 GLU A CA 1
ATOM 577 C C . GLU A 1 76 ? 9.996 -6.323 -18.897 1.00 93.12 76 GLU A C 1
ATOM 579 O O . GLU A 1 76 ? 9.818 -5.494 -19.815 1.00 93.12 76 GLU A O 1
#

Foldseek 3Di:
DDDDWKDKDWPQLVVQVVVVPWDDPPPDDDTDGGIDIDMPPTNVVVVVVVQQVPQADPVRDGDDPPVCCVVVVNGD

Nearest PDB structures (foldseek):
  6hdz-assembly1_A  TM=9.497E-01  e=2.610E-06  Pseudomonas aeruginosa
  6he3-assembly1_A  TM=9.493E-01  e=4.100E-06  Pseudomonas aeruginosa
  2dq3-assembly1_B  TM=9.597E-01  e=4.665E-06  Aquifex aeolicus VF5
  2zr2-assembly1_A  TM=9.510E-01  e=2.236E-04  Pyrococcus horikoshii OT3